Protein AF-A0A5C7BWC0-F1 (afdb_monomer_lite)

Radius of gyration: 18.58 Å; chains: 1; bounding box: 52×27×50 Å

InterPro domains:
  IPR001387 Cro/C1-type, helix-turn-helix domain [PF01381] (11-40)
  IPR001387 Cro/C1-type, helix-turn-helix domain [PS50943] (12-40)
  IPR001387 Cro/C1-type, helix-turn-helix domain [cd00093] (11-41)
  IPR010982 Lambda repressor-like, DNA-binding domain superfamily [G3DSA:1.10.260.40] (4-53)
  IPR010982 Lambda repressor-like, DNA-binding domain superfamily [SSF47413] (9-55)

Foldseek 3Di:
DQLLLLLVLLCVQVVDDLCVVCVVVVHDSVVSVCSNVRDDDDPVVVCVSCVSNVLHPDDSVQCVLLVHSVSLVLLLVLLLLLLVVLQVPQPPPDGLVVSVCPPSCNSVVLVVVCVVVVNRRHNDHDPLSNFDPPDPPTPHPVVSQCPPPSSVVSSVVSNVSSVVVD

pLDDT: mean 89.66, std 5.7, range [59.69, 97.56]

Structure (mmCIF, N/CA/C/O backbone):
data_AF-A0A5C7BWC0-F1
#
_entry.id   AF-A0A5C7BWC0-F1
#
loop_
_atom_site.group_PDB
_atom_site.id
_atom_site.type_symbol
_atom_site.label_atom_id
_atom_site.label_alt_id
_atom_site.label_comp_id
_atom_site.label_asym_id
_atom_site.label_entity_id
_atom_site.label_seq_id
_atom_site.pdbx_PDB_ins_code
_atom_site.Cartn_x
_atom_site.Cartn_y
_atom_site.Cartn_z
_atom_site.occupancy
_atom_site.B_iso_or_equiv
_atom_site.auth_seq_id
_atom_site.auth_comp_id
_atom_site.auth_asym_id
_atom_site.auth_atom_id
_atom_site.pdbx_PDB_model_num
ATOM 1 N N . MET A 1 1 ? -12.013 6.315 -1.884 1.00 61.41 1 MET A N 1
ATOM 2 C CA . MET A 1 1 ? -11.455 6.031 -0.549 1.00 61.41 1 MET A CA 1
ATOM 3 C C . MET A 1 1 ? -12.510 5.367 0.320 1.00 61.41 1 MET A C 1
ATOM 5 O O . MET A 1 1 ? -13.608 5.907 0.453 1.00 61.41 1 MET A O 1
ATOM 9 N N . SER A 1 2 ? -12.226 4.176 0.840 1.00 78.88 2 SER A N 1
ATOM 10 C CA . SER A 1 2 ? -13.226 3.349 1.518 1.00 78.88 2 SER A CA 1
ATOM 11 C C . SER A 1 2 ? -13.342 3.655 3.017 1.00 78.88 2 SER A C 1
ATOM 13 O O . SER A 1 2 ? -12.443 3.367 3.811 1.00 78.88 2 SER A O 1
ATOM 15 N N . SER A 1 3 ? -14.499 4.180 3.440 1.00 84.88 3 SER A N 1
ATOM 16 C CA . SER A 1 3 ? -14.840 4.318 4.866 1.00 84.88 3 SER A CA 1
ATOM 17 C C . SER A 1 3 ? -14.868 2.963 5.585 1.00 84.88 3 SER A C 1
ATOM 19 O O . SER A 1 3 ? -14.577 2.886 6.780 1.00 84.88 3 SER A O 1
ATOM 21 N N . GLN A 1 4 ? -15.150 1.883 4.851 1.00 90.38 4 GLN A N 1
ATOM 22 C CA . GLN A 1 4 ? -15.080 0.519 5.358 1.00 90.38 4 GLN A CA 1
ATOM 23 C C . GLN A 1 4 ? -13.638 0.124 5.694 1.00 90.38 4 GLN A C 1
ATOM 25 O O . GLN A 1 4 ? -13.401 -0.370 6.799 1.00 90.38 4 GLN A O 1
ATOM 30 N N . ALA A 1 5 ? -12.687 0.371 4.788 1.00 89.56 5 ALA A N 1
ATOM 31 C CA . ALA A 1 5 ? -11.291 -0.009 4.990 1.00 89.56 5 ALA A CA 1
ATOM 32 C C . ALA A 1 5 ? -10.683 0.672 6.223 1.00 89.56 5 ALA A C 1
ATOM 34 O O . ALA A 1 5 ? -10.059 0.022 7.062 1.00 89.56 5 ALA A O 1
ATOM 35 N N . LEU A 1 6 ? -10.970 1.965 6.408 1.00 88.81 6 LEU A N 1
ATOM 36 C CA . LEU A 1 6 ? -10.571 2.713 7.604 1.00 88.81 6 LEU A CA 1
ATOM 37 C C . LEU A 1 6 ? -11.111 2.094 8.894 1.00 88.81 6 LEU A C 1
ATOM 39 O O . LEU A 1 6 ? -10.377 1.957 9.872 1.00 88.81 6 LEU A O 1
ATOM 43 N N . VAL A 1 7 ? -12.390 1.709 8.915 1.00 90.75 7 VAL A N 1
ATOM 44 C CA . VAL A 1 7 ? -12.983 1.062 10.093 1.00 90.75 7 VAL A CA 1
ATOM 45 C C . VAL A 1 7 ? -12.301 -0.270 10.383 1.00 90.75 7 VAL A C 1
ATOM 47 O O . VAL A 1 7 ? -11.999 -0.555 11.540 1.00 90.75 7 VAL A O 1
ATOM 50 N N . GLU A 1 8 ? -12.038 -1.081 9.362 1.00 90.69 8 GLU A N 1
ATOM 51 C CA . GLU A 1 8 ? -11.369 -2.372 9.531 1.00 90.69 8 GLU A CA 1
ATOM 52 C C . GLU A 1 8 ? -9.943 -2.220 10.071 1.00 90.69 8 GLU A C 1
ATOM 54 O O . GLU A 1 8 ? -9.579 -2.919 11.021 1.00 90.69 8 GLU A O 1
ATOM 59 N N . LEU A 1 9 ? -9.174 -1.259 9.553 1.00 89.69 9 LEU A N 1
ATOM 60 C CA . LEU A 1 9 ? -7.823 -0.964 10.032 1.00 89.69 9 LEU A CA 1
ATOM 61 C C . LEU A 1 9 ? -7.802 -0.521 11.491 1.00 89.69 9 LEU A C 1
ATOM 63 O O . LEU A 1 9 ? -7.012 -1.037 12.278 1.00 89.69 9 LEU A O 1
ATOM 67 N N . VAL A 1 10 ? -8.685 0.401 11.880 1.00 89.06 10 VAL A N 1
ATOM 68 C CA . VAL A 1 10 ? -8.738 0.893 13.263 1.00 89.06 10 VAL A CA 1
ATOM 69 C C . VAL A 1 10 ? -9.100 -0.231 14.235 1.00 89.06 10 VAL A C 1
ATOM 71 O O . VAL A 1 10 ? -8.492 -0.339 15.300 1.00 89.06 10 VAL A O 1
ATOM 74 N N . LEU A 1 11 ? -10.061 -1.089 13.879 1.00 88.62 11 LEU A N 1
ATOM 75 C CA . LEU A 1 11 ? -10.444 -2.225 14.723 1.00 88.62 11 LEU A CA 1
ATOM 76 C C . LEU A 1 11 ? -9.293 -3.227 14.878 1.00 88.62 11 LEU A C 1
ATOM 78 O O . LEU A 1 11 ? -9.064 -3.699 15.990 1.00 88.62 11 LEU A O 1
ATOM 82 N N . LYS A 1 12 ? -8.562 -3.513 13.792 1.00 85.94 12 LYS A N 1
ATOM 83 C CA . LYS A 1 12 ? -7.410 -4.427 13.792 1.00 85.94 12 LYS A CA 1
ATOM 84 C C . LYS A 1 12 ? -6.230 -3.864 14.592 1.00 85.94 12 LYS A C 1
ATOM 86 O O . LYS A 1 12 ? -5.664 -4.583 15.405 1.00 85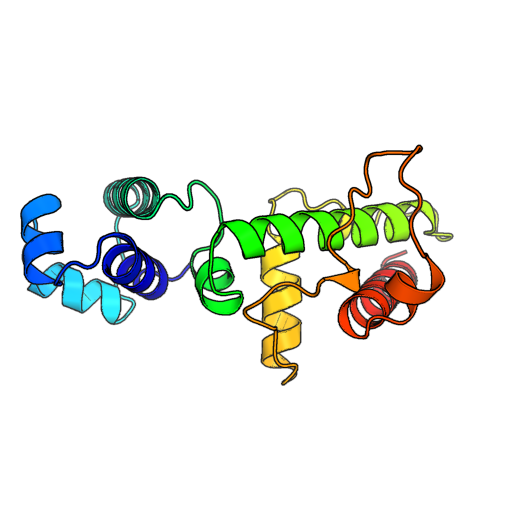.94 12 LYS A O 1
ATOM 91 N N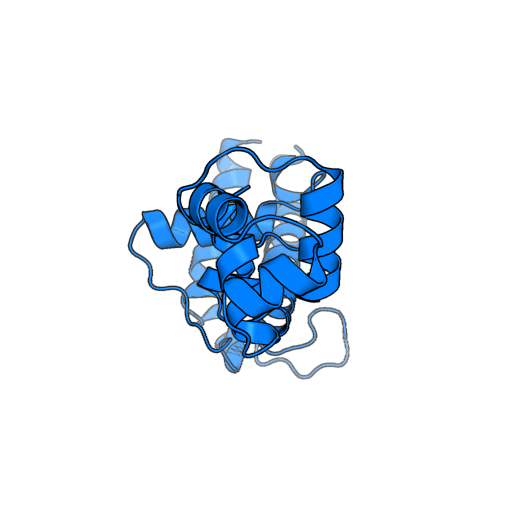 . ASN A 1 13 ? -5.882 -2.591 14.400 1.00 82.81 13 ASN A N 1
ATOM 92 C CA . ASN A 1 13 ? -4.706 -1.979 15.032 1.00 82.81 13 ASN A CA 1
ATOM 93 C C . ASN A 1 13 ? -4.906 -1.695 16.523 1.00 82.81 13 ASN A C 1
ATOM 95 O O . ASN A 1 13 ? -3.965 -1.806 17.303 1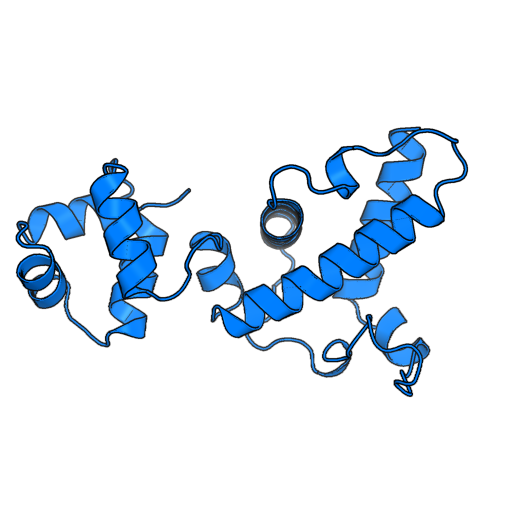.00 82.81 13 ASN A O 1
ATOM 99 N N . LEU A 1 14 ? -6.123 -1.333 16.933 1.00 81.69 14 LEU A N 1
ATOM 100 C CA . LEU A 1 14 ? -6.439 -1.071 18.340 1.00 81.69 14 LEU A CA 1
ATOM 101 C C . LEU A 1 14 ? -6.898 -2.318 19.106 1.00 81.69 14 LEU A C 1
ATOM 103 O O . LEU A 1 14 ? -7.231 -2.184 20.284 1.00 81.69 14 LEU A O 1
ATOM 107 N N . ASP A 1 15 ? -6.986 -3.475 18.438 1.00 84.19 15 ASP A N 1
ATOM 108 C CA . ASP A 1 15 ? -7.578 -4.720 18.953 1.00 84.19 15 ASP A CA 1
ATOM 109 C C . ASP A 1 15 ? -8.886 -4.463 19.729 1.00 84.19 15 ASP A C 1
ATOM 111 O O . ASP A 1 15 ? -9.111 -4.932 20.847 1.00 84.19 15 ASP A O 1
ATOM 115 N N . CYS A 1 16 ? -9.740 -3.598 19.170 1.00 85.06 16 CYS A N 1
ATOM 116 C CA . CYS A 1 16 ? -10.914 -3.086 19.868 1.00 85.06 16 CYS A CA 1
ATOM 117 C C . CYS A 1 16 ? -12.216 -3.449 19.154 1.00 85.06 16 CYS A C 1
ATOM 119 O O . CYS A 1 16 ? -12.276 -3.665 17.945 1.00 85.06 16 CYS A O 1
ATOM 121 N N . SER A 1 17 ? -13.304 -3.513 19.925 1.00 89.38 17 SER A N 1
ATOM 122 C CA . SER A 1 17 ? -14.637 -3.761 19.374 1.00 89.38 17 SER A CA 1
ATOM 123 C C . SER A 1 17 ? -15.242 -2.492 18.767 1.00 89.38 17 SER A C 1
ATOM 125 O O . SER A 1 17 ? -14.925 -1.377 19.179 1.00 89.38 17 SER A O 1
ATOM 127 N N . GLN A 1 18 ? -16.218 -2.645 17.864 1.00 87.06 18 GLN A N 1
ATOM 128 C CA . GLN A 1 18 ? -16.983 -1.511 17.317 1.00 87.06 18 GLN A CA 1
ATOM 129 C C . GLN A 1 18 ? -17.617 -0.636 18.404 1.00 87.06 18 GLN A C 1
ATOM 131 O O . GLN A 1 18 ? -17.734 0.574 18.231 1.00 87.06 18 GLN A O 1
ATOM 136 N N . LYS A 1 19 ? -18.021 -1.242 19.528 1.00 88.94 19 LYS A N 1
ATOM 137 C CA . LYS A 1 19 ? -18.583 -0.515 20.667 1.00 88.94 19 LYS A CA 1
ATOM 138 C C . LYS A 1 19 ? -17.521 0.354 21.344 1.00 88.94 19 LYS A C 1
ATOM 140 O O . LYS A 1 19 ? -17.774 1.530 21.571 1.00 88.94 19 LYS A O 1
ATOM 145 N N . ALA A 1 20 ? -16.338 -0.205 21.594 1.00 88.69 20 ALA A N 1
ATOM 146 C CA . ALA A 1 20 ? -15.218 0.535 22.172 1.00 88.69 20 ALA A CA 1
ATOM 147 C C . ALA A 1 20 ? -14.745 1.668 21.243 1.00 88.69 20 ALA A C 1
ATOM 149 O O . ALA A 1 20 ? -14.481 2.777 21.704 1.00 88.69 20 ALA A O 1
ATOM 150 N N . LEU A 1 21 ? -14.709 1.423 19.928 1.00 89.88 21 LEU A N 1
ATOM 151 C CA . LEU A 1 21 ? -14.399 2.451 18.934 1.00 89.88 21 LEU A CA 1
ATOM 152 C C . LEU A 1 21 ? -15.438 3.583 18.935 1.00 89.88 21 LEU A C 1
ATOM 154 O O . LEU A 1 21 ? -15.073 4.756 18.939 1.00 89.88 21 LEU A O 1
ATOM 158 N N . ALA A 1 22 ? -16.728 3.242 18.974 1.00 90.81 22 ALA A N 1
ATOM 159 C CA . ALA A 1 22 ? -17.808 4.222 19.028 1.00 90.81 22 ALA A CA 1
ATOM 160 C C . ALA A 1 22 ? -17.737 5.089 20.295 1.00 90.81 22 ALA A C 1
ATOM 162 O O . ALA A 1 22 ? -17.853 6.309 20.208 1.00 90.81 22 ALA A O 1
ATOM 163 N N . GLU A 1 23 ? -17.474 4.473 21.452 1.00 90.25 23 GLU A N 1
ATOM 164 C CA . GLU A 1 23 ? -17.258 5.178 22.721 1.00 90.25 23 GLU A CA 1
ATOM 165 C C . GLU A 1 23 ? -16.058 6.133 22.638 1.00 90.25 23 GLU A C 1
ATOM 167 O O . GLU A 1 23 ? -16.168 7.289 23.044 1.00 90.25 23 GLU A O 1
ATOM 172 N N . ARG A 1 24 ? -14.941 5.698 22.038 1.00 87.56 24 ARG A N 1
ATOM 173 C CA . ARG A 1 24 ? -13.730 6.521 21.869 1.00 87.56 24 ARG A CA 1
ATOM 174 C C . ARG A 1 24 ? -13.942 7.719 20.943 1.00 87.56 24 ARG A C 1
ATOM 176 O O . ARG A 1 24 ? -13.363 8.777 21.171 1.00 87.56 24 ARG A O 1
ATOM 183 N N . LEU A 1 25 ? -14.769 7.557 19.914 1.00 88.31 25 LEU A N 1
ATOM 184 C CA . LEU A 1 25 ? -15.120 8.616 18.964 1.00 88.31 25 LEU A CA 1
ATOM 185 C C . LEU A 1 25 ? -16.298 9.486 19.434 1.00 88.31 25 LEU A C 1
ATOM 187 O O . LEU A 1 25 ? -16.592 10.496 18.797 1.00 88.31 25 LEU A O 1
ATOM 191 N N . GLY A 1 26 ? -16.971 9.119 20.531 1.00 88.56 26 GLY A N 1
ATOM 192 C CA . GLY A 1 26 ? -18.156 9.821 21.031 1.00 88.56 26 GLY A CA 1
ATOM 193 C C . GLY A 1 26 ? -19.381 9.693 20.117 1.00 88.56 26 GLY A C 1
ATOM 194 O O . GLY A 1 26 ? -20.224 10.587 20.089 1.00 88.56 26 GLY A O 1
ATOM 195 N N . ILE A 1 27 ? -19.477 8.605 19.350 1.00 91.06 27 ILE A N 1
ATOM 196 C CA . ILE A 1 27 ? -20.551 8.348 18.377 1.00 91.06 27 ILE A CA 1
ATOM 197 C C . ILE A 1 27 ? -21.357 7.100 18.750 1.00 91.06 27 ILE A C 1
ATOM 199 O O . ILE A 1 27 ? -20.997 6.332 19.639 1.00 91.06 27 ILE A O 1
ATOM 203 N N . SER A 1 28 ? -22.467 6.862 18.046 1.00 90.94 28 SER A N 1
ATOM 204 C CA . SER A 1 28 ? -23.238 5.630 18.235 1.00 90.94 28 SER A CA 1
ATOM 205 C C . SER A 1 28 ? -22.567 4.423 17.546 1.00 90.94 28 SER A C 1
ATOM 207 O O . SER A 1 28 ? -22.061 4.563 16.429 1.00 90.94 28 SER A O 1
ATOM 209 N N . PRO A 1 29 ? -22.631 3.204 18.121 1.00 90.19 29 PRO A N 1
ATOM 210 C CA . PRO A 1 29 ? -22.161 1.982 17.451 1.00 90.19 29 PRO A CA 1
ATOM 211 C C . PRO A 1 29 ? -22.850 1.706 16.103 1.00 90.19 29 PRO A C 1
ATOM 213 O O . PRO A 1 29 ? -22.268 1.093 15.205 1.00 90.19 29 PRO A O 1
ATOM 216 N N . ALA A 1 30 ? -24.083 2.196 15.935 1.00 90.94 30 ALA A N 1
ATOM 217 C CA . ALA A 1 30 ? -24.797 2.132 14.665 1.00 90.94 30 ALA A CA 1
ATOM 218 C C . ALA A 1 30 ? -24.080 2.936 13.568 1.00 90.94 30 ALA A C 1
ATOM 220 O O . ALA A 1 30 ? -24.032 2.485 12.429 1.00 90.94 30 ALA A O 1
ATOM 221 N N . GLN A 1 31 ? -23.466 4.074 13.907 1.00 90.25 31 GLN A N 1
ATOM 222 C CA . GLN A 1 31 ? -22.701 4.883 12.957 1.00 90.25 31 GLN A CA 1
ATOM 223 C C . GLN A 1 31 ? -21.446 4.149 12.462 1.00 90.25 31 GLN A C 1
ATOM 225 O O . GLN A 1 31 ? -21.177 4.132 11.266 1.00 90.25 31 GLN A O 1
ATOM 230 N N . VAL A 1 32 ? -20.739 3.444 13.351 1.00 89.31 32 VAL A N 1
ATOM 231 C CA . VAL A 1 32 ? -19.601 2.584 12.967 1.00 89.31 32 VAL A CA 1
ATOM 232 C C . VAL A 1 32 ? -20.059 1.458 12.032 1.00 89.31 32 VAL A C 1
ATOM 234 O O . VAL A 1 32 ? -19.394 1.147 11.046 1.00 89.31 32 VAL A O 1
ATOM 237 N N . SER A 1 33 ? -21.232 0.875 12.298 1.00 89.81 33 SER A N 1
ATOM 238 C CA . SER A 1 33 ? -21.820 -0.159 11.434 1.00 89.81 33 SER A CA 1
ATOM 239 C C . SER A 1 33 ? -22.184 0.366 10.044 1.00 89.81 33 SER A C 1
ATOM 241 O O . SER A 1 33 ? -22.090 -0.378 9.072 1.00 89.81 33 SER A O 1
ATOM 243 N N . LYS A 1 34 ? -22.604 1.631 9.944 1.00 91.88 34 LYS A N 1
ATOM 244 C CA . LYS A 1 34 ? -22.897 2.306 8.675 1.00 91.88 34 LYS A CA 1
ATOM 245 C C . LYS A 1 34 ? -21.635 2.541 7.854 1.00 91.88 34 LYS A C 1
ATOM 247 O O . LYS A 1 34 ? -21.595 2.168 6.687 1.00 91.88 34 LYS A O 1
ATOM 252 N N . TRP A 1 35 ? -20.579 3.061 8.473 1.00 92.38 35 TRP A N 1
ATOM 253 C CA . TRP A 1 35 ? -19.287 3.246 7.804 1.00 92.38 35 TRP A CA 1
ATOM 254 C C . TRP A 1 35 ? -18.676 1.927 7.341 1.00 92.38 35 TRP A C 1
ATOM 256 O O . TRP A 1 35 ? -18.169 1.841 6.231 1.00 92.38 35 TRP A O 1
ATOM 266 N N . LYS A 1 36 ? -18.838 0.851 8.119 1.00 88.12 36 LYS A N 1
ATOM 267 C CA . LYS A 1 36 ? -18.428 -0.492 7.688 1.00 88.12 36 LYS A CA 1
ATOM 268 C C . LYS A 1 36 ? -19.182 -0.996 6.445 1.00 88.12 36 LYS A C 1
ATOM 270 O O . LYS A 1 36 ? -18.704 -1.895 5.771 1.00 88.12 36 LYS A O 1
ATOM 275 N N . LYS A 1 37 ? -20.356 -0.440 6.139 1.00 88.75 37 LYS A N 1
ATOM 276 C CA . LYS A 1 37 ? -21.125 -0.738 4.919 1.00 88.75 37 LYS A CA 1
ATOM 277 C C . LYS A 1 37 ? -20.810 0.217 3.762 1.00 88.75 37 LYS A C 1
ATOM 279 O O . LYS A 1 37 ? -21.517 0.183 2.761 1.00 88.75 37 LYS A O 1
ATOM 284 N N . GLY A 1 38 ? -19.810 1.084 3.909 1.00 85.75 38 GLY A N 1
ATOM 285 C CA . GLY A 1 38 ? -19.448 2.070 2.895 1.00 85.75 38 GLY A CA 1
ATOM 286 C C . GLY A 1 38 ? -20.315 3.331 2.903 1.00 85.75 38 GLY A C 1
ATOM 287 O O . GLY A 1 38 ? -20.291 4.080 1.932 1.00 85.75 38 GLY A O 1
ATOM 288 N N . GLU A 1 39 ? -21.093 3.600 3.964 1.00 89.81 39 GLU A N 1
ATOM 289 C CA . GLU A 1 39 ? -21.751 4.909 4.082 1.00 89.81 39 GLU A CA 1
ATOM 290 C C . GLU A 1 39 ? -20.715 6.033 4.219 1.00 89.81 39 GLU A C 1
ATOM 292 O O . GLU A 1 39 ? -19.608 5.837 4.737 1.00 89.81 39 GLU A O 1
ATOM 297 N N . TYR A 1 40 ? -21.123 7.229 3.787 1.00 88.56 40 TYR A N 1
ATOM 298 C CA . TYR A 1 40 ? -20.318 8.441 3.867 1.00 88.56 40 TYR A CA 1
ATOM 299 C C . TYR A 1 40 ? -19.826 8.705 5.300 1.00 88.56 40 TYR A C 1
ATOM 301 O O . TYR A 1 40 ? -20.573 8.624 6.285 1.00 88.56 40 TYR A O 1
ATOM 309 N N . MET A 1 41 ? -18.546 9.045 5.396 1.00 89.75 41 MET A N 1
ATOM 310 C CA . MET A 1 41 ? -17.869 9.495 6.602 1.00 89.75 41 MET A CA 1
ATOM 311 C C . MET A 1 41 ? -17.441 10.940 6.362 1.00 89.75 41 MET A C 1
ATOM 313 O O . MET A 1 41 ? -16.895 11.245 5.312 1.00 89.75 41 MET A O 1
ATOM 317 N N . SER A 1 42 ? -17.716 11.829 7.315 1.00 90.25 42 SER A N 1
ATOM 318 C CA . SER A 1 42 ? -17.259 13.217 7.223 1.00 90.25 42 SER A CA 1
ATOM 319 C C . SER A 1 42 ? -15.740 13.303 7.353 1.00 90.25 42 SER A C 1
ATOM 321 O O . SER A 1 42 ? -15.172 12.573 8.168 1.00 90.25 42 SER A O 1
ATOM 323 N N . ASP A 1 43 ? -15.123 14.275 6.692 1.00 88.00 43 ASP A N 1
ATOM 324 C CA . ASP A 1 43 ? -13.671 14.501 6.678 1.00 88.00 43 ASP A CA 1
ATOM 325 C C . ASP A 1 43 ? -13.064 14.589 8.094 1.00 88.00 43 ASP A C 1
ATOM 327 O O . ASP A 1 43 ? -12.035 13.982 8.384 1.00 88.00 43 ASP A O 1
ATOM 331 N N . ASP A 1 44 ? -13.756 15.247 9.035 1.00 89.94 44 ASP A N 1
ATOM 332 C CA . ASP A 1 44 ? -13.339 15.328 10.447 1.00 89.94 44 ASP A CA 1
ATOM 333 C C . ASP A 1 44 ? -13.231 13.954 11.130 1.00 89.94 44 ASP A C 1
ATOM 335 O O . ASP A 1 44 ? -12.395 13.741 12.012 1.00 89.94 44 ASP A O 1
ATOM 339 N N . MET A 1 45 ? -14.114 13.021 10.768 1.00 89.88 45 MET A N 1
ATOM 340 C CA . MET A 1 45 ? -14.098 11.656 11.299 1.00 89.88 45 MET A CA 1
ATOM 341 C C . MET A 1 45 ? -13.052 10.819 10.583 1.00 89.88 45 MET A C 1
ATOM 343 O O . MET A 1 45 ? -12.359 10.046 11.240 1.00 89.88 45 MET A O 1
ATOM 347 N N . GLU A 1 46 ? -12.895 11.007 9.276 1.00 89.56 46 GLU A N 1
ATOM 348 C CA . GLU A 1 46 ? -11.847 10.351 8.503 1.00 89.56 46 GLU A CA 1
ATOM 349 C C . GLU A 1 46 ? -10.466 10.677 9.076 1.00 89.56 46 GLU A C 1
ATOM 351 O O . GLU A 1 46 ? -9.694 9.772 9.392 1.00 89.56 46 GLU A O 1
ATOM 356 N N . LYS A 1 47 ? -10.196 11.960 9.335 1.00 89.00 47 LYS A N 1
ATOM 357 C CA . LYS A 1 47 ? -8.943 12.411 9.943 1.00 89.00 47 LYS A CA 1
ATOM 358 C C . LYS A 1 47 ? -8.683 11.740 11.293 1.00 89.00 47 LYS A C 1
ATOM 360 O O . LYS A 1 47 ? -7.602 11.202 11.515 1.00 89.00 47 LYS A O 1
ATOM 365 N N . LYS A 1 48 ? -9.689 11.688 12.171 1.00 89.50 48 LYS A N 1
ATOM 366 C CA . LYS A 1 48 ? -9.578 10.986 13.463 1.00 89.50 48 LYS A CA 1
ATOM 367 C C . LYS A 1 48 ? -9.315 9.491 13.290 1.00 89.50 48 LYS A C 1
ATOM 369 O O . LYS A 1 48 ? -8.543 8.913 14.047 1.00 89.50 48 LYS A O 1
ATOM 374 N N . MET A 1 49 ? -9.951 8.848 12.312 1.00 88.75 49 MET A N 1
ATOM 375 C CA . MET A 1 49 ? -9.754 7.423 12.028 1.00 88.75 49 MET A CA 1
ATOM 376 C C . MET A 1 49 ? -8.343 7.143 11.505 1.00 88.75 49 MET A C 1
ATOM 378 O O . MET A 1 49 ? -7.730 6.155 11.907 1.00 88.75 49 MET A O 1
ATOM 382 N N . ARG A 1 50 ? -7.797 8.027 10.667 1.00 88.62 50 ARG A N 1
ATOM 383 C CA . ARG A 1 50 ? -6.411 7.960 10.179 1.00 88.62 50 ARG A CA 1
ATOM 384 C C . ARG A 1 50 ? -5.398 8.100 11.308 1.00 88.62 50 ARG A C 1
ATOM 386 O O . ARG A 1 50 ? -4.478 7.293 11.405 1.00 88.62 50 ARG A O 1
ATOM 393 N N . GLU A 1 51 ? -5.616 9.057 12.206 1.00 87.31 51 GLU A N 1
ATOM 394 C CA . GLU A 1 51 ? -4.794 9.231 13.409 1.00 87.31 51 GLU A CA 1
ATOM 395 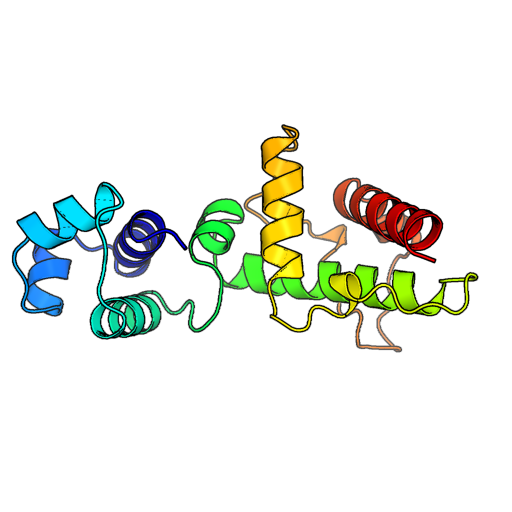C C . GLU A 1 51 ? -4.850 7.988 14.315 1.00 87.31 51 GLU A C 1
ATOM 397 O O . GLU A 1 51 ? -3.821 7.523 14.798 1.00 87.31 51 GLU A O 1
ATOM 402 N N . LEU A 1 52 ? -6.037 7.402 14.511 1.00 86.81 52 LEU A N 1
ATOM 403 C CA . LEU A 1 52 ? -6.215 6.201 15.336 1.00 86.81 52 LEU A CA 1
ATOM 404 C C . LEU A 1 52 ? -5.618 4.931 14.720 1.00 86.81 52 LEU A C 1
ATOM 406 O O . LEU A 1 52 ? -5.202 4.041 15.460 1.00 86.81 52 LEU A O 1
ATOM 410 N N . SER A 1 53 ? -5.619 4.817 13.393 1.00 84.50 53 SER A N 1
ATOM 411 C CA . SER A 1 53 ? -5.051 3.665 12.682 1.00 84.50 53 SER A CA 1
ATOM 412 C C . SER A 1 53 ? -3.548 3.796 12.449 1.00 84.50 53 SER A C 1
ATOM 414 O O . SER A 1 53 ? -2.906 2.784 12.185 1.00 84.50 53 SER A O 1
ATOM 416 N N . GLY A 1 54 ? -2.976 4.996 12.566 1.00 83.31 54 GLY A N 1
ATOM 417 C CA . GLY A 1 54 ? -1.547 5.233 12.352 1.00 83.31 54 GLY A CA 1
ATOM 418 C C . GLY A 1 54 ? -1.118 5.170 10.884 1.00 83.31 54 GLY A C 1
ATOM 419 O O . GLY A 1 54 ? 0.073 5.072 10.609 1.00 83.31 54 GLY A O 1
ATOM 420 N N . ILE A 1 55 ? -2.066 5.219 9.940 1.00 84.00 55 ILE A N 1
ATOM 421 C CA . ILE A 1 55 ? -1.770 5.171 8.497 1.00 84.00 55 ILE A CA 1
ATOM 422 C C . ILE A 1 55 ? -1.533 6.559 7.888 1.00 84.00 55 ILE A C 1
ATOM 424 O O . ILE A 1 55 ? -1.133 6.655 6.736 1.00 84.00 55 ILE A O 1
ATOM 428 N N . ASN A 1 56 ? -1.766 7.638 8.646 1.00 81.25 56 ASN A N 1
ATOM 429 C CA . ASN A 1 56 ? -1.587 9.024 8.201 1.00 81.25 56 ASN A CA 1
ATOM 430 C C . ASN A 1 56 ? -2.272 9.294 6.846 1.00 81.25 56 ASN A C 1
ATOM 432 O O . ASN A 1 56 ? -3.500 9.219 6.757 1.00 81.25 56 ASN A O 1
ATOM 436 N N . THR A 1 57 ? -1.494 9.610 5.810 1.00 82.00 57 THR A N 1
ATOM 437 C CA . THR A 1 57 ? -1.944 9.926 4.447 1.00 82.00 57 THR A CA 1
ATOM 438 C C . THR A 1 57 ? -2.068 8.704 3.539 1.00 82.00 57 THR A C 1
ATOM 440 O O . THR A 1 57 ? -2.633 8.838 2.461 1.00 82.00 57 THR A O 1
ATOM 443 N N . LEU A 1 58 ? -1.614 7.520 3.970 1.00 85.00 58 LEU A N 1
ATOM 444 C CA . LEU A 1 58 ? -1.650 6.303 3.155 1.00 85.00 58 LEU A CA 1
ATOM 445 C C . LEU A 1 58 ? -3.085 5.918 2.775 1.00 85.00 58 LEU A C 1
ATOM 447 O O . LEU A 1 58 ? -4.034 6.152 3.537 1.00 85.00 58 LEU A O 1
ATOM 451 N N . ASP A 1 59 ? -3.243 5.281 1.615 1.00 88.12 59 ASP A N 1
ATOM 452 C CA . ASP A 1 59 ? -4.525 4.728 1.184 1.00 88.12 59 ASP A CA 1
ATOM 453 C C . ASP A 1 59 ? -4.941 3.560 2.119 1.00 88.12 59 ASP A C 1
ATOM 455 O O . ASP A 1 59 ? -4.225 2.561 2.229 1.00 88.12 59 ASP A O 1
ATOM 459 N N . PRO A 1 60 ? -6.096 3.649 2.810 1.00 89.50 60 PRO A N 1
ATOM 460 C CA . PRO A 1 60 ? -6.601 2.582 3.675 1.00 89.50 60 PRO A CA 1
ATOM 461 C C . PRO A 1 60 ? -6.815 1.245 2.951 1.00 89.50 60 PRO A C 1
ATOM 463 O O . PRO A 1 60 ? -6.577 0.182 3.529 1.00 89.50 60 PRO A O 1
ATOM 466 N N . ASP A 1 61 ? -7.279 1.288 1.703 1.00 89.69 61 ASP A N 1
ATOM 467 C CA . ASP A 1 61 ? -7.526 0.100 0.889 1.00 89.69 61 ASP A CA 1
ATOM 468 C C . ASP A 1 61 ? -6.193 -0.583 0.539 1.00 89.69 61 ASP A C 1
ATOM 470 O O . ASP A 1 61 ? -6.069 -1.805 0.660 1.00 89.69 61 ASP A O 1
ATOM 474 N N . LEU A 1 62 ? -5.163 0.211 0.225 1.00 91.44 62 LEU A N 1
ATOM 475 C CA . LEU A 1 62 ? -3.799 -0.273 -0.001 1.00 91.44 62 LEU A CA 1
ATOM 476 C C . LEU A 1 62 ? -3.237 -0.963 1.244 1.00 91.44 62 LEU A C 1
ATOM 478 O O . LEU A 1 62 ? -2.762 -2.092 1.158 1.00 91.44 62 LEU A O 1
ATOM 482 N N . VAL A 1 63 ? -3.333 -0.326 2.416 1.00 92.44 63 VAL A N 1
ATOM 483 C CA . VAL A 1 63 ? -2.813 -0.885 3.677 1.00 92.44 63 VAL A CA 1
ATOM 484 C C . VAL A 1 63 ? -3.482 -2.222 4.019 1.00 92.44 63 VAL A C 1
ATOM 486 O O . VAL A 1 63 ? -2.825 -3.132 4.530 1.00 92.44 63 VAL A O 1
ATOM 489 N N . LEU A 1 64 ? -4.778 -2.381 3.732 1.00 91.31 64 LEU A N 1
ATOM 490 C CA . LEU A 1 64 ? -5.457 -3.670 3.900 1.00 91.31 64 LEU A CA 1
ATOM 491 C C . LEU A 1 64 ? -4.986 -4.723 2.898 1.00 91.31 64 LEU A C 1
ATOM 493 O O . LEU A 1 64 ? -4.827 -5.885 3.288 1.00 91.31 64 LEU A O 1
ATOM 497 N N . LEU A 1 65 ? -4.762 -4.323 1.644 1.00 92.38 65 LEU A N 1
ATOM 498 C CA . LEU A 1 65 ? -4.286 -5.199 0.575 1.00 92.38 65 LEU A CA 1
ATOM 499 C C . LEU A 1 65 ? -2.918 -5.798 0.924 1.00 92.38 65 LEU A C 1
ATOM 501 O O . LEU A 1 65 ? -2.765 -7.019 0.917 1.00 92.38 65 LEU A O 1
ATOM 505 N N . VAL A 1 66 ? -1.962 -4.952 1.310 1.00 93.31 66 VAL A N 1
ATOM 506 C CA . VAL A 1 66 ? -0.569 -5.353 1.595 1.00 93.31 66 VAL A CA 1
ATOM 507 C C . VAL A 1 66 ? -0.332 -5.732 3.059 1.00 93.31 66 VAL A C 1
ATOM 509 O O . VAL A 1 66 ? 0.749 -6.167 3.427 1.00 93.31 66 VAL A O 1
ATOM 512 N N . GLY A 1 67 ? -1.345 -5.608 3.918 1.00 90.38 67 GLY A N 1
ATOM 513 C CA . GLY A 1 67 ? -1.372 -6.172 5.268 1.00 90.38 67 GLY A CA 1
ATOM 514 C C . GLY A 1 67 ? -0.959 -5.236 6.409 1.00 90.38 67 GLY A C 1
ATOM 515 O O . GLY A 1 67 ? -1.491 -5.408 7.519 1.00 90.38 67 GLY A O 1
ATOM 516 N N . SER A 1 68 ? -0.070 -4.265 6.168 1.00 90.69 68 SER A N 1
ATOM 517 C CA . SER A 1 68 ? 0.336 -3.237 7.142 1.00 90.69 68 SER A CA 1
ATOM 518 C C . SER A 1 68 ? 0.803 -1.938 6.468 1.00 90.69 68 SER A C 1
ATOM 520 O O . SER A 1 68 ? 1.081 -1.907 5.271 1.00 90.69 68 SER A O 1
ATOM 522 N N . SER A 1 69 ? 0.890 -0.850 7.244 1.00 90.62 69 SER A N 1
ATOM 523 C CA . SER A 1 69 ? 1.413 0.435 6.756 1.00 90.62 69 SER A CA 1
ATOM 524 C C . SER A 1 69 ? 2.901 0.366 6.420 1.00 90.62 69 SER A C 1
ATOM 526 O O . SER A 1 69 ? 3.343 1.024 5.488 1.00 90.62 69 SER A O 1
ATOM 528 N N . GLU A 1 70 ? 3.663 -0.458 7.142 1.00 91.50 70 GLU A N 1
ATOM 529 C CA . GLU A 1 70 ? 5.073 -0.722 6.849 1.00 91.50 70 GLU A CA 1
ATOM 530 C C . GLU A 1 70 ? 5.241 -1.365 5.471 1.00 91.50 70 GLU A C 1
ATOM 532 O O . GLU A 1 70 ? 6.023 -0.870 4.665 1.00 91.50 70 GLU A O 1
ATOM 537 N N . GLN A 1 71 ? 4.443 -2.391 5.157 1.00 93.25 71 GLN A N 1
ATOM 538 C CA . GLN A 1 71 ? 4.490 -3.013 3.832 1.00 93.25 71 GLN A CA 1
ATOM 539 C C . GLN A 1 71 ? 4.048 -2.041 2.733 1.00 93.25 71 GLN A C 1
ATOM 541 O O . GLN A 1 71 ? 4.632 -2.040 1.654 1.00 93.25 71 GLN A O 1
ATOM 546 N N . ALA A 1 72 ? 3.054 -1.186 3.001 1.00 93.19 72 ALA A N 1
ATOM 547 C CA . ALA A 1 72 ? 2.618 -0.164 2.047 1.00 93.19 72 ALA A CA 1
ATOM 548 C C . ALA A 1 72 ? 3.745 0.821 1.710 1.00 93.19 72 ALA A C 1
ATOM 550 O O . ALA A 1 72 ? 3.972 1.093 0.536 1.00 93.19 72 ALA A O 1
ATOM 551 N N . MET A 1 73 ? 4.499 1.273 2.715 1.00 91.88 73 MET A N 1
ATOM 552 C CA . MET A 1 73 ? 5.652 2.155 2.508 1.00 91.88 73 MET A CA 1
ATOM 553 C C . MET A 1 73 ? 6.780 1.475 1.719 1.00 91.88 73 MET A C 1
ATOM 555 O O . MET A 1 73 ? 7.424 2.122 0.899 1.00 91.88 73 MET A O 1
ATOM 559 N N . LYS A 1 74 ? 7.025 0.173 1.924 1.00 94.50 74 LYS A N 1
ATOM 560 C CA . LYS A 1 74 ? 8.006 -0.577 1.115 1.00 94.50 74 LYS A CA 1
ATOM 561 C C . LYS A 1 74 ? 7.583 -0.675 -0.353 1.00 94.50 74 LYS A C 1
ATOM 563 O O . LYS A 1 74 ? 8.392 -0.437 -1.245 1.00 94.50 74 LYS A O 1
ATOM 568 N N . TRP A 1 75 ? 6.303 -0.957 -0.601 1.00 95.88 75 TRP A N 1
ATOM 569 C CA . TRP A 1 75 ? 5.736 -0.960 -1.951 1.00 95.88 75 TRP A CA 1
ATOM 570 C C . TRP A 1 75 ? 5.806 0.407 -2.630 1.00 95.88 75 TRP A C 1
ATOM 572 O O . TRP A 1 75 ? 6.145 0.475 -3.807 1.00 95.88 75 TRP A O 1
ATOM 582 N N . GLU A 1 76 ? 5.526 1.479 -1.891 1.00 93.69 76 GLU A N 1
ATOM 583 C CA . GLU A 1 76 ? 5.611 2.855 -2.386 1.00 93.69 76 GLU A CA 1
ATOM 584 C C . GLU A 1 76 ? 7.021 3.180 -2.889 1.00 93.69 76 GLU A C 1
ATOM 586 O O . GLU A 1 76 ? 7.164 3.639 -4.018 1.00 93.69 76 GLU A O 1
ATOM 591 N N . LYS A 1 77 ? 8.062 2.816 -2.127 1.00 93.38 77 LYS A N 1
ATOM 592 C CA . LYS A 1 77 ? 9.464 2.998 -2.539 1.00 93.38 77 LYS A CA 1
ATOM 593 C C . LYS A 1 77 ? 9.815 2.260 -3.830 1.00 93.38 77 LYS A C 1
ATOM 595 O O . LYS A 1 77 ? 10.393 2.860 -4.729 1.00 93.38 77 LYS A O 1
ATOM 600 N N . VAL A 1 78 ? 9.463 0.975 -3.938 1.00 95.38 78 VAL A N 1
ATOM 601 C CA . VAL A 1 78 ? 9.744 0.188 -5.154 1.00 95.38 78 VAL A CA 1
ATOM 602 C C . VAL A 1 78 ? 9.017 0.770 -6.357 1.00 95.38 78 VAL A C 1
ATOM 604 O O . VAL A 1 78 ? 9.604 0.919 -7.423 1.00 95.38 78 VAL A O 1
ATOM 607 N N . ILE A 1 79 ? 7.734 1.098 -6.205 1.00 96.00 79 ILE A N 1
ATOM 608 C CA . ILE A 1 79 ? 6.934 1.622 -7.312 1.00 96.00 79 ILE A CA 1
ATOM 609 C C . ILE A 1 79 ? 7.455 2.984 -7.763 1.00 96.00 79 ILE A C 1
ATOM 611 O O . ILE A 1 79 ? 7.551 3.209 -8.969 1.00 96.00 79 ILE A O 1
ATOM 615 N N . GLN A 1 80 ? 7.827 3.851 -6.822 1.00 94.81 80 GLN A N 1
ATOM 616 C CA . GLN A 1 80 ? 8.448 5.133 -7.126 1.00 94.81 80 GLN A CA 1
ATOM 617 C C . GLN A 1 80 ? 9.766 4.937 -7.883 1.00 94.81 80 GLN A C 1
ATOM 619 O O . GLN A 1 80 ? 9.942 5.522 -8.948 1.00 94.81 80 GLN A O 1
ATOM 624 N N . TYR A 1 81 ? 10.639 4.044 -7.410 1.00 94.88 81 TYR A N 1
ATOM 625 C CA . TYR A 1 81 ? 11.899 3.737 -8.087 1.00 94.88 81 TYR A CA 1
ATOM 626 C C . TYR A 1 81 ? 11.687 3.242 -9.529 1.00 94.88 81 TYR A C 1
ATOM 628 O O . TYR A 1 81 ? 12.344 3.709 -10.463 1.00 94.88 81 TYR A O 1
ATOM 636 N N . ILE A 1 82 ? 10.738 2.322 -9.739 1.00 95.94 82 ILE A N 1
ATOM 637 C CA . ILE A 1 82 ? 10.419 1.810 -11.079 1.00 95.94 82 ILE A CA 1
ATOM 638 C C . ILE A 1 82 ? 9.855 2.928 -11.970 1.00 95.94 82 ILE A C 1
ATOM 640 O O . ILE A 1 82 ? 10.183 2.980 -13.155 1.00 95.94 82 ILE A O 1
ATOM 644 N N . ALA A 1 83 ? 9.016 3.815 -11.426 1.00 95.38 83 ALA A N 1
ATOM 645 C CA . ALA A 1 83 ? 8.439 4.944 -12.157 1.00 95.38 83 ALA A CA 1
ATOM 646 C C . ALA A 1 83 ? 9.506 5.952 -12.597 1.00 95.38 83 ALA A C 1
ATOM 648 O O . ALA A 1 83 ? 9.565 6.298 -13.777 1.00 95.38 83 ALA A O 1
ATOM 649 N N . GLU A 1 84 ? 10.385 6.356 -11.679 1.00 93.12 84 GLU A N 1
ATOM 650 C CA . GLU A 1 84 ? 11.511 7.256 -11.948 1.00 93.12 84 GLU A CA 1
ATOM 651 C C . GLU A 1 84 ? 12.446 6.653 -13.002 1.00 93.12 84 GLU A C 1
ATOM 653 O O . GLU A 1 84 ? 12.724 7.282 -14.021 1.00 93.12 84 GLU A O 1
ATOM 658 N N . THR A 1 85 ? 12.822 5.381 -12.837 1.00 92.06 85 THR A N 1
ATOM 659 C CA . THR A 1 85 ? 13.652 4.658 -13.812 1.00 92.06 85 THR A CA 1
ATOM 660 C C . THR A 1 85 ? 12.977 4.584 -15.182 1.00 92.06 85 THR A C 1
ATOM 662 O O . THR A 1 85 ? 13.634 4.724 -16.213 1.00 92.06 85 THR A O 1
ATOM 665 N N . ALA A 1 86 ? 11.664 4.349 -15.237 1.00 92.81 86 ALA A N 1
ATOM 666 C CA . ALA A 1 86 ? 10.939 4.329 -16.501 1.00 92.81 86 ALA A CA 1
ATOM 667 C C . ALA A 1 86 ? 10.961 5.712 -17.170 1.00 92.81 86 ALA A C 1
ATOM 669 O O . ALA A 1 86 ? 11.261 5.788 -18.360 1.00 92.81 86 ALA A O 1
ATOM 670 N N . LEU A 1 87 ? 10.689 6.789 -16.428 1.00 91.38 87 LEU A N 1
ATOM 671 C CA . LEU A 1 87 ? 10.726 8.168 -16.930 1.00 91.38 87 LEU A CA 1
ATOM 672 C C . LEU A 1 87 ? 12.107 8.562 -17.464 1.00 91.38 87 LEU A C 1
ATOM 674 O O . LEU A 1 87 ? 12.197 9.120 -18.555 1.00 91.38 87 LEU A O 1
ATOM 678 N N . GLU A 1 88 ? 13.181 8.237 -16.744 1.00 88.56 88 GLU A N 1
ATOM 679 C CA . GLU A 1 88 ? 14.557 8.521 -17.179 1.00 88.56 88 GLU A CA 1
ATOM 680 C C . GLU A 1 88 ? 14.931 7.798 -18.479 1.00 88.56 88 GLU A C 1
ATOM 682 O O . GLU A 1 88 ? 15.703 8.319 -19.284 1.00 88.56 88 GLU A O 1
ATOM 687 N N . ASN A 1 89 ? 14.358 6.614 -18.703 1.00 85.19 89 ASN A N 1
ATOM 688 C CA . ASN A 1 89 ? 14.578 5.808 -19.903 1.00 85.19 89 ASN A CA 1
ATOM 689 C C . ASN A 1 89 ? 13.565 6.090 -21.028 1.00 85.19 89 ASN A C 1
ATOM 691 O O . ASN A 1 89 ? 13.569 5.385 -22.038 1.00 85.19 89 ASN A O 1
ATOM 695 N N . ALA A 1 90 ? 12.685 7.085 -20.886 1.00 84.94 90 ALA A N 1
ATOM 696 C CA . ALA A 1 90 ? 11.732 7.438 -21.933 1.00 84.94 90 ALA A CA 1
ATOM 697 C C . ALA A 1 90 ? 12.452 8.079 -23.137 1.00 84.94 90 ALA A C 1
ATOM 699 O O . ALA A 1 90 ? 13.026 9.163 -23.044 1.00 84.94 90 ALA A O 1
ATOM 700 N N . GLU A 1 91 ? 12.395 7.432 -24.304 1.00 78.75 91 GLU A N 1
ATOM 701 C CA . GLU A 1 91 ? 13.074 7.907 -25.524 1.00 78.75 91 GLU A CA 1
ATOM 702 C C . GLU A 1 91 ? 12.249 8.922 -26.339 1.00 78.75 91 GLU A C 1
ATOM 704 O O . GLU A 1 91 ? 12.746 9.523 -27.293 1.00 78.75 91 GLU A O 1
ATOM 709 N N . THR A 1 92 ? 10.982 9.126 -25.976 1.00 76.38 92 THR A N 1
ATOM 710 C CA . THR A 1 92 ? 10.013 9.930 -26.741 1.00 76.38 92 THR A CA 1
ATOM 711 C C . THR A 1 92 ? 10.212 11.439 -26.571 1.00 76.38 92 THR A C 1
ATOM 713 O O . THR A 1 92 ? 9.776 12.229 -27.409 1.00 76.38 92 THR A O 1
ATOM 716 N N . GLY A 1 93 ? 10.891 11.860 -25.497 1.00 73.56 93 GLY A N 1
ATOM 717 C CA . GLY A 1 93 ? 11.057 13.267 -25.124 1.00 73.56 93 GLY A CA 1
ATOM 718 C C . GLY A 1 93 ? 9.805 13.910 -24.511 1.00 73.56 93 GLY A C 1
ATOM 719 O O . GLY A 1 93 ? 9.825 15.110 -24.232 1.00 73.56 93 GLY A O 1
ATOM 720 N N . TYR A 1 94 ? 8.740 13.133 -24.295 1.00 79.31 94 TYR A N 1
ATOM 721 C CA . TYR A 1 94 ? 7.545 13.541 -23.561 1.00 79.31 94 TYR A CA 1
ATOM 722 C C . TYR A 1 94 ? 7.582 13.008 -22.129 1.00 79.31 94 TYR A C 1
ATOM 724 O O . TYR A 1 94 ? 8.078 11.915 -21.868 1.00 79.31 94 TYR A O 1
ATOM 732 N N . GLU A 1 95 ? 7.033 13.788 -21.201 1.00 83.44 95 GLU A N 1
ATOM 733 C CA . GLU A 1 95 ? 6.873 13.379 -19.809 1.00 83.44 95 GLU A CA 1
ATOM 734 C C . GLU A 1 95 ? 5.564 12.600 -19.646 1.00 83.44 95 GLU A C 1
ATOM 736 O O . GLU A 1 95 ? 4.471 13.125 -19.881 1.00 83.44 95 GLU A O 1
ATOM 741 N N . THR A 1 96 ? 5.672 11.340 -19.228 1.00 88.38 96 THR A N 1
ATOM 742 C CA . THR A 1 96 ? 4.519 10.510 -18.871 1.00 88.38 96 THR A CA 1
ATOM 743 C C . THR A 1 96 ? 4.014 10.929 -17.493 1.00 88.38 96 THR A C 1
ATOM 745 O O . THR A 1 96 ? 4.346 10.307 -16.488 1.00 88.38 96 THR A O 1
ATOM 748 N N . GLU A 1 97 ? 3.212 11.999 -17.448 1.00 89.19 97 GLU A N 1
ATOM 749 C CA . GLU A 1 97 ? 2.678 12.613 -16.216 1.00 89.19 97 GLU A CA 1
ATOM 750 C C . GLU A 1 97 ? 2.166 11.599 -15.171 1.00 89.19 97 GLU A C 1
ATOM 752 O O . GLU A 1 97 ? 2.500 11.761 -14.001 1.00 89.19 97 GLU A O 1
ATOM 757 N N . PRO A 1 98 ? 1.441 10.513 -15.515 1.00 90.12 98 PRO A N 1
ATOM 758 C CA . PRO A 1 98 ? 1.015 9.545 -14.501 1.00 90.12 98 PRO A CA 1
ATOM 759 C C . PRO A 1 98 ? 2.159 8.912 -13.689 1.00 90.12 98 PRO A C 1
ATOM 761 O O . PRO A 1 98 ? 1.947 8.541 -12.538 1.00 90.12 98 PRO A O 1
ATOM 764 N N . LEU A 1 99 ? 3.360 8.784 -14.264 1.00 92.69 99 LEU A N 1
ATOM 765 C CA . LEU A 1 99 ? 4.531 8.213 -13.589 1.00 92.69 99 LEU A CA 1
ATOM 766 C C . LEU A 1 99 ? 5.250 9.214 -12.675 1.00 92.69 99 LEU A C 1
ATOM 768 O O . LEU A 1 99 ? 6.066 8.791 -11.864 1.00 92.69 99 LEU A O 1
ATOM 772 N N . THR A 1 100 ? 4.956 10.515 -12.768 1.00 91.25 100 THR A N 1
ATOM 773 C CA . THR A 1 100 ? 5.522 11.525 -11.851 1.00 91.25 100 THR A CA 1
ATOM 774 C C . THR A 1 100 ? 4.790 11.569 -10.507 1.00 91.25 100 THR A C 1
ATOM 776 O O . THR A 1 100 ? 5.215 12.276 -9.596 1.00 91.25 100 THR A O 1
ATOM 779 N N . ASP A 1 101 ? 3.700 10.804 -10.393 1.00 92.50 101 ASP A N 1
ATOM 780 C CA . ASP A 1 101 ? 2.858 10.637 -9.210 1.00 92.50 101 ASP A CA 1
ATOM 781 C C . ASP A 1 101 ? 2.481 11.952 -8.491 1.00 92.50 101 ASP A C 1
ATOM 783 O O . ASP A 1 101 ? 2.692 12.095 -7.283 1.00 92.50 101 ASP A O 1
ATOM 787 N N . PRO A 1 102 ? 1.897 12.938 -9.200 1.00 88.62 102 PRO A N 1
ATOM 788 C CA . PRO A 1 102 ? 1.638 14.266 -8.637 1.00 88.62 102 PRO A CA 1
ATOM 789 C C . PRO A 1 102 ? 0.685 14.243 -7.431 1.00 88.62 102 PRO A C 1
ATOM 791 O O . PRO A 1 102 ? 0.757 15.121 -6.569 1.00 88.62 102 PRO A O 1
ATOM 794 N N . ASP A 1 103 ? -0.193 13.239 -7.367 1.00 87.81 103 ASP A N 1
ATOM 795 C CA . ASP A 1 103 ? -1.195 13.072 -6.313 1.00 87.81 103 ASP A CA 1
ATOM 796 C C . ASP A 1 103 ? -0.792 12.039 -5.239 1.00 87.81 103 ASP A C 1
ATOM 798 O O . ASP A 1 103 ? -1.521 11.875 -4.256 1.00 87.81 103 ASP A O 1
ATOM 802 N N . GLY A 1 104 ? 0.343 11.342 -5.388 1.00 88.56 104 GLY A N 1
ATOM 803 C CA . GLY A 1 104 ? 0.776 10.288 -4.458 1.00 88.56 104 GLY A CA 1
ATOM 804 C C . GLY A 1 104 ? -0.117 9.039 -4.480 1.00 88.56 104 GLY A C 1
ATOM 805 O O . GLY A 1 104 ? -0.344 8.407 -3.445 1.00 88.56 104 GLY A O 1
ATOM 806 N N . LEU A 1 105 ? -0.720 8.729 -5.629 1.00 90.50 105 LEU A N 1
ATOM 807 C CA . LEU A 1 105 ? -1.690 7.644 -5.811 1.00 90.50 105 LEU A CA 1
ATOM 808 C C . LEU A 1 105 ? -1.150 6.489 -6.658 1.00 90.50 105 LEU A C 1
ATOM 810 O O . LEU A 1 105 ? -1.772 5.424 -6.678 1.00 90.50 105 LEU A O 1
ATOM 814 N N . LEU A 1 106 ? -0.006 6.657 -7.325 1.00 94.38 106 LEU A N 1
ATOM 815 C CA . LEU A 1 106 ? 0.539 5.686 -8.274 1.00 94.38 106 LEU A CA 1
ATOM 816 C C . LEU A 1 106 ? 0.702 4.302 -7.642 1.00 94.38 106 LEU A C 1
ATOM 818 O O . LEU A 1 106 ? 0.277 3.303 -8.218 1.00 94.38 106 LEU A O 1
ATOM 822 N N . CYS A 1 107 ? 1.243 4.233 -6.423 1.00 94.56 107 CYS A N 1
ATOM 823 C CA . CYS A 1 107 ? 1.394 2.972 -5.694 1.00 94.56 107 CYS A CA 1
ATOM 824 C C . CYS A 1 107 ? 0.048 2.255 -5.481 1.00 94.56 107 CYS A C 1
ATOM 826 O O . CYS A 1 107 ? -0.096 1.066 -5.788 1.00 94.56 107 CYS A O 1
ATOM 828 N N . ALA A 1 108 ? -0.959 2.988 -4.997 1.00 93.06 108 ALA A N 1
ATOM 829 C CA . ALA A 1 108 ? -2.274 2.432 -4.704 1.00 93.06 108 ALA A CA 1
ATOM 830 C C . ALA A 1 108 ? -2.993 1.964 -5.975 1.00 93.06 108 ALA A C 1
ATOM 832 O O . ALA A 1 108 ? -3.537 0.858 -5.994 1.00 93.06 108 ALA A O 1
ATOM 833 N N . GLU A 1 109 ? -2.973 2.768 -7.038 1.00 94.00 109 GLU A N 1
ATOM 834 C CA . GLU A 1 109 ? -3.631 2.436 -8.304 1.00 94.00 109 GLU A CA 1
ATOM 835 C C . GLU A 1 109 ? -2.936 1.276 -9.023 1.00 94.00 109 GLU A C 1
ATOM 837 O O . GLU A 1 109 ? -3.614 0.373 -9.520 1.00 94.00 109 GLU A O 1
ATOM 842 N N . THR A 1 110 ? -1.602 1.223 -9.012 1.00 96.38 110 THR A N 1
ATOM 843 C CA . THR A 1 110 ? -0.844 0.115 -9.607 1.00 96.38 110 THR A CA 1
ATOM 844 C C . THR A 1 110 ? -1.160 -1.201 -8.909 1.00 96.38 110 THR A C 1
ATOM 846 O O . THR A 1 110 ? -1.586 -2.154 -9.564 1.00 96.38 110 THR A O 1
ATOM 849 N N . LEU A 1 111 ? -1.046 -1.273 -7.579 1.00 96.50 111 LEU A N 1
ATOM 850 C CA . LEU A 1 111 ? -1.326 -2.521 -6.858 1.00 96.50 111 LEU A CA 1
ATOM 851 C C . LEU A 1 111 ? -2.803 -2.919 -6.913 1.00 96.50 111 LEU A C 1
ATOM 853 O O . LEU A 1 111 ? -3.110 -4.111 -7.013 1.00 96.50 111 LEU A O 1
ATOM 857 N N . ARG A 1 112 ? -3.725 -1.948 -6.903 1.00 94.25 112 ARG A N 1
ATOM 858 C CA . ARG A 1 112 ? -5.155 -2.211 -7.105 1.00 94.25 112 ARG A CA 1
ATOM 859 C C . ARG A 1 112 ? -5.410 -2.811 -8.485 1.00 94.25 112 ARG A C 1
ATOM 861 O O . ARG A 1 112 ? -6.070 -3.844 -8.566 1.00 94.25 112 ARG A O 1
ATOM 868 N N . THR A 1 113 ? -4.835 -2.229 -9.535 1.00 95.38 113 THR A N 1
ATOM 869 C CA . THR A 1 113 ? -4.973 -2.714 -10.916 1.00 95.38 113 THR A CA 1
ATOM 870 C C . THR A 1 113 ? -4.435 -4.135 -11.059 1.00 95.38 113 THR A C 1
ATOM 872 O O . THR A 1 113 ? -5.127 -5.005 -11.585 1.00 95.38 113 THR A O 1
ATOM 875 N N . LEU A 1 114 ? -3.242 -4.423 -10.526 1.00 96.56 114 LEU A N 1
ATOM 876 C CA . LEU A 1 114 ? -2.684 -5.780 -10.542 1.00 96.56 114 LEU A CA 1
ATOM 877 C C . LEU A 1 114 ? -3.596 -6.778 -9.810 1.00 96.56 114 LEU A C 1
ATOM 879 O O . LEU A 1 114 ? -3.858 -7.872 -10.316 1.00 96.56 114 LEU A O 1
ATOM 883 N N . ASN A 1 115 ? -4.134 -6.394 -8.651 1.00 95.06 115 ASN A N 1
ATOM 884 C CA . ASN A 1 115 ? -5.072 -7.225 -7.900 1.00 95.06 115 ASN A CA 1
ATOM 885 C C . ASN A 1 115 ? -6.383 -7.476 -8.672 1.00 95.06 115 ASN A C 1
ATOM 887 O O . ASN A 1 115 ? -6.887 -8.600 -8.688 1.00 95.06 115 ASN A O 1
ATOM 891 N N . GLU A 1 116 ? -6.916 -6.468 -9.364 1.00 94.94 116 GLU A N 1
ATOM 892 C CA . GLU A 1 116 ? -8.090 -6.597 -10.242 1.00 94.94 116 GLU A CA 1
ATOM 893 C C . GLU A 1 116 ? -7.822 -7.487 -11.465 1.00 94.94 116 GLU A C 1
ATOM 895 O O . GLU A 1 116 ? -8.714 -8.209 -11.914 1.00 94.94 116 GLU A O 1
ATOM 900 N N . MET A 1 117 ? -6.579 -7.517 -11.954 1.00 95.00 117 MET A N 1
ATOM 901 C CA . MET A 1 117 ? -6.116 -8.444 -12.994 1.00 95.00 117 MET A CA 1
ATOM 902 C C . MET A 1 117 ? -5.950 -9.891 -12.494 1.00 95.00 117 MET A C 1
ATOM 904 O O . MET A 1 117 ? -5.629 -10.782 -13.282 1.00 95.00 117 MET A O 1
ATOM 908 N N . GLY A 1 118 ? -6.185 -10.154 -11.205 1.00 95.62 118 GLY A N 1
ATOM 909 C CA . GLY A 1 118 ? -6.080 -11.481 -10.596 1.00 95.62 118 GLY A CA 1
ATOM 910 C C . GLY A 1 118 ? -4.682 -11.829 -10.081 1.00 95.62 118 GLY A C 1
ATOM 911 O O . GLY A 1 118 ? -4.437 -12.982 -9.721 1.00 95.62 118 GLY A O 1
ATOM 912 N N . ILE A 1 119 ? -3.767 -10.860 -10.023 1.00 96.25 119 ILE A N 1
ATOM 913 C CA . ILE A 1 119 ? -2.441 -11.049 -9.431 1.00 96.25 119 ILE A CA 1
ATOM 914 C C . ILE A 1 119 ? -2.576 -10.936 -7.916 1.00 96.25 119 ILE A C 1
ATOM 916 O O . ILE A 1 119 ? -3.071 -9.948 -7.385 1.00 96.25 119 ILE A O 1
ATOM 920 N N . THR A 1 120 ? -2.134 -11.965 -7.198 1.00 95.19 120 THR A N 1
ATOM 921 C CA . THR A 1 120 ? -2.181 -11.952 -5.734 1.00 95.19 120 THR A CA 1
ATOM 922 C C . THR A 1 120 ? -1.043 -11.096 -5.194 1.00 95.19 120 THR A C 1
ATOM 924 O O . THR A 1 120 ? 0.114 -11.481 -5.316 1.00 95.19 120 THR A O 1
ATOM 927 N N . ILE A 1 121 ? -1.369 -9.962 -4.575 1.00 95.81 121 ILE A N 1
ATOM 928 C CA . ILE A 1 121 ? -0.373 -9.107 -3.920 1.00 95.81 121 ILE A CA 1
ATOM 929 C C . ILE A 1 121 ? -0.013 -9.709 -2.554 1.00 95.81 121 ILE A C 1
ATOM 931 O O . ILE A 1 121 ? -0.915 -10.034 -1.770 1.00 95.81 121 ILE A O 1
ATOM 935 N N . PRO A 1 122 ? 1.280 -9.907 -2.246 1.00 94.31 122 PRO A N 1
ATOM 936 C CA . PRO A 1 122 ? 1.682 -10.553 -1.012 1.00 94.31 122 PRO A CA 1
ATOM 937 C C . PRO A 1 122 ? 1.507 -9.598 0.177 1.00 94.31 122 PRO A C 1
ATOM 939 O O . PRO A 1 122 ? 1.784 -8.401 0.099 1.00 94.31 122 PRO A O 1
ATOM 942 N N . LYS A 1 123 ? 1.040 -10.152 1.302 1.00 92.19 123 LYS A N 1
ATOM 943 C CA . LYS A 1 123 ? 0.903 -9.421 2.577 1.00 92.19 123 LYS A CA 1
ATOM 944 C C . LYS A 1 123 ? 2.219 -9.271 3.334 1.00 92.19 123 LYS A C 1
ATOM 946 O O . LYS A 1 123 ? 2.310 -8.497 4.280 1.00 92.19 123 LYS A O 1
ATOM 951 N N . GLU A 1 124 ? 3.203 -10.078 2.972 1.00 93.44 124 GLU A N 1
ATOM 952 C CA . GLU A 1 124 ? 4.579 -9.921 3.412 1.00 93.44 124 GLU A CA 1
ATOM 953 C C . GLU A 1 124 ? 5.361 -9.430 2.206 1.00 93.44 124 GLU A C 1
ATOM 955 O O . GLU A 1 124 ? 5.255 -10.005 1.123 1.00 93.44 124 GLU A O 1
ATOM 960 N N . PHE A 1 125 ? 6.064 -8.318 2.374 1.00 94.81 125 PHE A N 1
ATOM 961 C CA . PHE A 1 125 ? 6.806 -7.725 1.279 1.00 94.81 125 PHE A CA 1
ATOM 962 C C . PHE A 1 125 ? 7.937 -8.665 0.830 1.00 94.81 125 PHE A C 1
ATOM 964 O O . PHE A 1 125 ? 8.597 -9.248 1.697 1.00 94.81 125 PHE A O 1
ATOM 971 N N . PRO A 1 126 ? 8.146 -8.847 -0.488 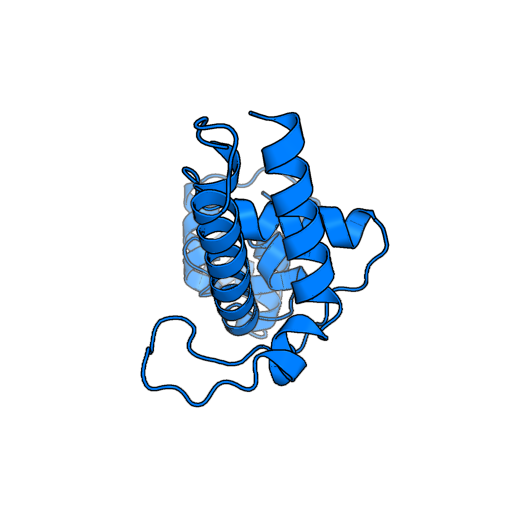1.00 94.44 126 PRO A N 1
ATOM 972 C CA . PRO A 1 126 ? 9.191 -9.729 -0.997 1.00 94.44 126 PRO A CA 1
ATOM 973 C C . PRO A 1 126 ? 10.564 -9.292 -0.491 1.00 94.44 126 PRO A C 1
ATOM 975 O O . PRO A 1 126 ? 10.962 -8.145 -0.686 1.00 94.44 126 PRO A O 1
ATOM 978 N N . THR A 1 127 ? 11.292 -10.200 0.156 1.00 92.31 127 THR A N 1
ATOM 979 C CA . THR A 1 127 ? 12.613 -9.899 0.726 1.00 92.31 127 THR A CA 1
ATOM 980 C C . THR A 1 127 ? 13.632 -9.533 -0.342 1.00 92.31 127 THR A C 1
ATOM 98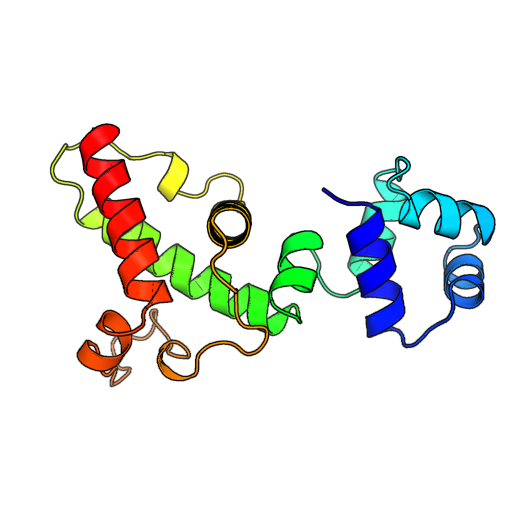2 O O . THR A 1 127 ? 14.547 -8.769 -0.072 1.00 92.31 127 THR A O 1
ATOM 985 N N . GLU A 1 128 ? 13.451 -10.043 -1.559 1.00 91.88 128 GLU A N 1
ATOM 986 C CA . GLU A 1 128 ? 14.291 -9.738 -2.716 1.00 91.88 128 GLU A CA 1
ATOM 987 C C . GLU A 1 128 ? 14.198 -8.267 -3.138 1.00 91.88 128 GLU A C 1
ATOM 989 O O . GLU A 1 128 ? 15.100 -7.765 -3.793 1.00 91.88 128 GLU A O 1
ATOM 994 N N . LEU A 1 129 ? 13.108 -7.582 -2.775 1.00 93.06 129 LEU A N 1
ATOM 995 C CA . LEU A 1 129 ? 12.876 -6.170 -3.082 1.00 93.06 129 LEU A CA 1
ATOM 996 C C . LEU A 1 129 ? 13.155 -5.251 -1.886 1.00 93.06 129 LEU A C 1
ATOM 998 O O . LEU A 1 129 ? 12.973 -4.040 -1.997 1.00 93.06 129 LEU A O 1
ATOM 1002 N N . ASP A 1 130 ? 13.514 -5.809 -0.724 1.00 91.81 130 ASP A N 1
ATOM 1003 C CA . ASP A 1 130 ? 13.719 -5.067 0.529 1.00 91.81 130 ASP A CA 1
ATOM 1004 C C . ASP A 1 130 ? 15.134 -4.488 0.586 1.00 91.81 130 ASP A C 1
ATOM 1006 O O . ASP A 1 130 ? 15.939 -4.840 1.447 1.00 91.81 130 ASP A O 1
ATOM 1010 N N . VAL A 1 131 ? 15.415 -3.631 -0.391 1.00 89.06 131 VAL A N 1
ATOM 1011 C CA . VAL A 1 131 ? 16.692 -2.956 -0.631 1.00 89.06 131 VAL A CA 1
ATOM 1012 C C . VAL A 1 131 ? 16.476 -1.438 -0.610 1.00 89.06 131 VAL A C 1
ATOM 1014 O O . VAL A 1 131 ? 15.372 -0.937 -0.866 1.00 89.06 131 VAL A O 1
ATOM 1017 N N . ASP A 1 132 ? 17.503 -0.687 -0.250 1.00 87.94 132 ASP A N 1
ATOM 1018 C CA . ASP A 1 132 ? 17.543 0.770 -0.287 1.00 87.94 132 ASP A CA 1
ATOM 1019 C C . ASP A 1 132 ? 17.979 1.309 -1.660 1.00 87.94 132 ASP A C 1
ATOM 1021 O O . ASP A 1 132 ? 19.111 1.733 -1.875 1.00 87.94 132 ASP A O 1
ATOM 1025 N N . PHE A 1 133 ? 17.013 1.430 -2.574 1.00 85.75 133 PHE A N 1
ATOM 1026 C CA . PHE A 1 133 ? 17.206 2.029 -3.904 1.00 85.75 133 PHE A CA 1
ATOM 1027 C C . PHE A 1 133 ? 17.806 3.450 -3.913 1.00 85.75 133 PHE A C 1
ATOM 1029 O O . PHE A 1 133 ? 18.174 3.944 -4.979 1.00 85.75 133 PHE A O 1
ATOM 1036 N N . SER A 1 134 ? 17.871 4.135 -2.766 1.00 83.06 134 SER A N 1
ATOM 1037 C CA . SER A 1 134 ? 18.468 5.467 -2.650 1.00 83.06 134 SER A CA 1
ATOM 1038 C C . SER A 1 134 ? 19.946 5.457 -2.252 1.00 83.06 134 SER A C 1
ATOM 1040 O O . SER A 1 134 ? 20.608 6.491 -2.386 1.00 83.06 134 SER A O 1
ATOM 1042 N N . ASP A 1 135 ? 20.466 4.324 -1.774 1.00 86.44 135 ASP A N 1
ATOM 1043 C CA . ASP A 1 135 ? 21.854 4.178 -1.350 1.00 86.44 135 ASP A CA 1
ATOM 1044 C C . ASP A 1 135 ? 22.728 3.694 -2.525 1.00 86.44 135 ASP A C 1
ATOM 1046 O O . ASP A 1 135 ? 22.641 2.536 -2.936 1.00 86.44 135 ASP A O 1
ATOM 1050 N N . PRO A 1 136 ? 23.601 4.552 -3.087 1.00 75.69 136 PRO A N 1
ATOM 1051 C CA . PRO A 1 136 ? 24.478 4.163 -4.189 1.00 75.69 136 PRO A CA 1
ATOM 1052 C C . PRO A 1 136 ? 25.568 3.163 -3.772 1.00 75.69 136 PRO A C 1
ATOM 1054 O O . PRO A 1 136 ? 26.217 2.592 -4.650 1.00 75.69 136 PRO A O 1
ATOM 1057 N N . ASP A 1 137 ? 25.806 2.991 -2.467 1.00 81.19 137 ASP A N 1
ATOM 1058 C CA . ASP A 1 137 ? 26.793 2.065 -1.908 1.00 81.19 137 ASP A CA 1
ATOM 1059 C C . ASP A 1 137 ? 26.166 0.718 -1.494 1.00 81.19 137 ASP A C 1
ATOM 1061 O O . ASP A 1 137 ? 26.886 -0.178 -1.037 1.00 81.19 137 ASP A O 1
ATOM 1065 N N . GLU A 1 138 ? 24.847 0.544 -1.646 1.00 82.81 138 GLU A N 1
ATOM 1066 C CA . GLU A 1 138 ? 24.189 -0.728 -1.363 1.00 82.81 138 GLU A CA 1
ATOM 1067 C C . GLU A 1 138 ? 24.576 -1.786 -2.407 1.00 82.81 138 GLU A C 1
ATOM 1069 O O . GLU A 1 138 ? 24.403 -1.612 -3.615 1.00 82.81 138 GLU A O 1
ATOM 1074 N N . ASP A 1 139 ? 25.110 -2.914 -1.930 1.00 83.31 139 ASP A N 1
ATOM 1075 C CA . ASP A 1 139 ? 25.476 -4.060 -2.768 1.00 83.31 139 ASP A CA 1
ATOM 1076 C C . ASP A 1 139 ? 24.211 -4.840 -3.158 1.00 83.31 139 ASP A C 1
ATOM 1078 O O . ASP A 1 139 ? 23.847 -5.844 -2.538 1.00 83.31 139 ASP A O 1
ATOM 1082 N N . MET A 1 140 ? 23.488 -4.299 -4.141 1.00 86.31 140 MET A N 1
ATOM 1083 C CA . MET A 1 140 ? 22.221 -4.828 -4.632 1.00 86.31 140 MET A CA 1
ATOM 1084 C C . MET A 1 140 ? 22.444 -5.898 -5.706 1.00 86.31 140 MET A C 1
ATOM 1086 O O . MET A 1 140 ? 23.077 -5.657 -6.736 1.00 86.31 140 MET A O 1
ATOM 1090 N N . ASP A 1 141 ? 21.857 -7.076 -5.495 1.00 90.44 141 ASP A N 1
ATOM 1091 C CA . ASP A 1 141 ? 21.784 -8.123 -6.515 1.00 90.44 141 ASP A CA 1
ATOM 1092 C C . ASP A 1 141 ? 20.692 -7.768 -7.540 1.00 90.44 141 ASP A C 1
ATOM 1094 O O . ASP A 1 141 ? 19.523 -8.137 -7.397 1.00 90.44 141 ASP A O 1
ATOM 1098 N N . TRP A 1 142 ? 21.075 -6.989 -8.555 1.00 89.19 142 TRP A N 1
ATOM 1099 C CA . TRP A 1 142 ? 20.167 -6.532 -9.611 1.00 89.19 142 TRP A CA 1
ATOM 1100 C C . TRP A 1 142 ? 19.517 -7.679 -10.381 1.00 89.19 142 TRP A C 1
ATOM 1102 O O . TRP A 1 142 ? 18.352 -7.555 -10.747 1.00 89.19 142 TRP A O 1
ATOM 1112 N N . ASP A 1 143 ? 20.218 -8.800 -10.573 1.00 91.19 143 ASP A N 1
ATOM 1113 C CA . ASP A 1 143 ? 19.645 -9.968 -11.246 1.00 91.19 143 ASP A CA 1
ATOM 1114 C C . ASP A 1 143 ? 18.463 -10.506 -10.423 1.00 91.19 143 ASP A C 1
ATOM 1116 O O . ASP A 1 143 ? 17.380 -10.747 -10.956 1.00 91.19 143 ASP A O 1
ATOM 1120 N N . MET A 1 144 ? 18.618 -10.604 -9.098 1.00 92.44 144 MET A N 1
ATOM 1121 C CA . MET A 1 144 ? 17.542 -11.035 -8.199 1.00 92.44 144 MET A CA 1
ATOM 1122 C C . MET A 1 144 ? 16.351 -10.060 -8.185 1.00 92.44 144 MET A C 1
ATOM 1124 O O . MET A 1 144 ? 15.194 -10.493 -8.163 1.00 92.44 144 MET A O 1
ATOM 1128 N N . VAL A 1 145 ? 16.614 -8.749 -8.199 1.00 93.12 145 VAL A N 1
ATOM 1129 C CA . VAL A 1 145 ? 15.566 -7.713 -8.234 1.00 93.12 145 VAL A CA 1
ATOM 1130 C C . VAL A 1 145 ? 14.809 -7.753 -9.563 1.00 93.12 145 VAL A C 1
ATOM 1132 O O . VAL A 1 145 ? 13.576 -7.765 -9.570 1.00 93.12 145 VAL A O 1
ATOM 1135 N N . GLU A 1 146 ? 15.519 -7.819 -10.689 1.00 90.88 146 GLU A N 1
ATOM 1136 C CA . GLU A 1 146 ? 14.924 -7.849 -12.026 1.00 90.88 146 GLU A CA 1
ATOM 1137 C C . GLU A 1 146 ? 14.177 -9.158 -12.314 1.00 90.88 146 GLU A C 1
ATOM 1139 O O . GLU A 1 146 ? 13.159 -9.137 -13.007 1.00 90.88 146 GLU A O 1
ATOM 1144 N N . GLU A 1 147 ? 14.616 -10.290 -11.757 1.00 93.81 147 GLU A N 1
ATOM 1145 C CA . GLU A 1 147 ? 13.909 -11.573 -11.862 1.00 93.81 147 GLU A CA 1
ATOM 1146 C C . GLU A 1 147 ? 12.645 -11.637 -10.989 1.00 93.81 147 GLU A C 1
ATOM 1148 O O . GLU A 1 147 ? 11.789 -12.507 -11.196 1.00 93.81 147 GLU A O 1
ATOM 1153 N N . ASN A 1 148 ? 12.467 -10.710 -10.038 1.00 96.12 148 ASN A N 1
ATOM 1154 C CA . ASN A 1 148 ? 11.266 -10.674 -9.215 1.00 96.12 148 ASN A CA 1
ATOM 1155 C C . ASN A 1 148 ? 10.016 -10.434 -10.091 1.00 96.12 148 ASN A C 1
ATOM 1157 O O . ASN A 1 148 ? 9.952 -9.466 -10.860 1.00 96.12 148 ASN A O 1
ATOM 1161 N N . PRO A 1 149 ? 8.966 -11.270 -9.970 1.00 95.69 149 PRO A N 1
ATOM 1162 C CA . PRO A 1 149 ? 7.813 -11.213 -10.866 1.00 95.69 149 PRO A CA 1
ATOM 1163 C C . PRO A 1 149 ? 6.999 -9.921 -10.738 1.00 95.69 149 PRO A C 1
ATOM 1165 O O . PRO A 1 149 ? 6.367 -9.508 -11.706 1.00 95.69 149 PRO A O 1
ATOM 1168 N N . TYR A 1 150 ? 6.992 -9.274 -9.569 1.00 96.94 150 TYR A N 1
ATOM 1169 C CA . TYR A 1 150 ? 6.274 -8.012 -9.381 1.00 96.94 150 TYR A CA 1
ATOM 1170 C C . TYR A 1 150 ? 7.064 -6.845 -9.964 1.00 96.94 150 TYR A C 1
ATOM 1172 O O . TYR A 1 150 ? 6.502 -6.044 -10.708 1.00 96.94 150 TYR A O 1
ATOM 1180 N N . PHE A 1 151 ? 8.366 -6.782 -9.670 1.00 96.75 151 PHE A N 1
ATOM 1181 C CA . PHE A 1 151 ? 9.249 -5.739 -10.187 1.00 96.75 151 PHE A CA 1
ATOM 1182 C C . PHE A 1 151 ? 9.293 -5.764 -11.716 1.00 96.75 151 PHE A C 1
ATOM 1184 O O . PHE A 1 151 ? 8.993 -4.762 -12.366 1.00 96.75 151 PHE A O 1
ATOM 1191 N N . SER A 1 152 ? 9.578 -6.933 -12.297 1.00 96.50 152 SER A N 1
ATOM 1192 C CA . SER A 1 152 ? 9.635 -7.115 -13.751 1.00 96.50 152 SER A CA 1
ATOM 1193 C C . SER A 1 152 ? 8.323 -6.750 -14.438 1.00 96.50 152 SER A C 1
ATOM 1195 O O . SER A 1 152 ? 8.342 -6.074 -15.467 1.00 96.50 152 SER A O 1
ATOM 1197 N N . LEU A 1 153 ? 7.181 -7.159 -13.880 1.00 97.19 153 LEU A N 1
ATOM 1198 C CA . LEU A 1 153 ? 5.874 -6.862 -14.455 1.00 97.19 153 LEU A CA 1
ATOM 1199 C C . LEU A 1 153 ? 5.548 -5.366 -14.398 1.00 97.19 153 LEU A C 1
ATOM 1201 O O . LEU A 1 153 ? 5.147 -4.802 -15.413 1.00 97.19 153 LEU A O 1
ATOM 1205 N N . ILE A 1 154 ? 5.725 -4.718 -13.244 1.00 97.56 154 ILE A N 1
ATOM 1206 C CA . ILE A 1 154 ? 5.451 -3.279 -13.090 1.00 97.56 154 ILE A CA 1
ATOM 1207 C C . ILE A 1 154 ? 6.377 -2.470 -14.005 1.00 97.56 154 ILE A C 1
ATOM 1209 O O . ILE A 1 154 ? 5.908 -1.589 -14.722 1.00 97.56 154 ILE A O 1
ATOM 1213 N N . SER A 1 155 ? 7.663 -2.828 -14.061 1.00 96.25 155 SER A N 1
ATOM 1214 C CA . SER A 1 155 ? 8.643 -2.202 -14.957 1.00 96.25 155 SER A CA 1
ATOM 1215 C C . SER A 1 155 ? 8.233 -2.320 -16.426 1.00 96.25 155 SER A C 1
ATOM 1217 O O . SER A 1 155 ? 8.246 -1.330 -17.158 1.00 96.25 155 SER A O 1
ATOM 1219 N N . GLN A 1 156 ? 7.770 -3.497 -16.861 1.00 95.50 156 GLN A N 1
ATOM 1220 C CA . GLN A 1 156 ? 7.247 -3.691 -18.218 1.00 95.50 156 GLN A CA 1
ATOM 1221 C C . GLN A 1 156 ? 5.998 -2.847 -18.495 1.00 95.50 156 GLN A C 1
ATOM 1223 O O . GLN A 1 156 ? 5.897 -2.265 -19.573 1.00 95.50 156 GLN A O 1
ATOM 1228 N N . ILE A 1 157 ? 5.065 -2.753 -17.542 1.00 95.25 157 ILE A N 1
ATOM 1229 C CA . ILE A 1 157 ? 3.856 -1.925 -17.675 1.00 95.25 157 ILE A CA 1
ATOM 1230 C C . ILE A 1 157 ? 4.239 -0.449 -17.830 1.00 95.25 157 ILE A C 1
ATOM 1232 O O . ILE A 1 157 ? 3.734 0.211 -18.735 1.00 95.25 157 ILE A O 1
ATOM 1236 N N . TYR A 1 158 ? 5.142 0.072 -16.999 1.00 95.38 158 TYR A N 1
ATOM 1237 C CA . TYR A 1 158 ? 5.524 1.488 -17.040 1.00 95.38 158 TYR A CA 1
ATOM 1238 C C . TYR A 1 158 ? 6.331 1.841 -18.291 1.00 95.38 158 TYR A C 1
ATOM 1240 O O . TYR A 1 158 ? 6.082 2.876 -18.905 1.00 95.38 158 TYR A O 1
ATOM 1248 N N . ARG A 1 159 ? 7.229 0.954 -18.738 1.00 92.31 159 ARG A N 1
ATOM 1249 C CA . ARG A 1 159 ? 7.917 1.110 -20.031 1.00 92.31 159 ARG A CA 1
ATOM 1250 C C . ARG A 1 159 ? 6.925 1.126 -21.193 1.00 92.31 159 ARG A C 1
ATOM 1252 O O . ARG A 1 159 ? 6.962 2.037 -22.010 1.00 92.31 159 ARG A O 1
ATOM 1259 N N . ALA A 1 160 ? 5.983 0.181 -21.220 1.00 92.00 160 ALA A N 1
ATOM 1260 C CA . ALA A 1 160 ? 4.943 0.153 -22.245 1.00 92.00 160 ALA A CA 1
ATOM 1261 C C . ALA A 1 160 ? 4.046 1.403 -22.205 1.00 92.00 160 ALA A C 1
ATOM 1263 O O . ALA A 1 160 ? 3.571 1.848 -23.247 1.00 92.00 160 ALA A O 1
ATOM 1264 N N . LEU A 1 161 ? 3.813 1.982 -21.022 1.00 90.25 161 LEU A N 1
ATOM 1265 C CA . LEU A 1 161 ? 3.078 3.237 -20.891 1.00 90.25 161 LEU A CA 1
ATOM 1266 C C . LEU A 1 161 ? 3.838 4.402 -21.540 1.00 90.25 161 LEU A C 1
ATOM 1268 O O . LEU A 1 161 ? 3.220 5.160 -22.284 1.00 90.25 161 LEU A O 1
ATOM 1272 N N . ASN A 1 162 ? 5.154 4.513 -21.332 1.00 88.25 162 ASN A N 1
ATOM 1273 C CA . ASN A 1 162 ? 5.981 5.533 -21.991 1.00 88.25 162 ASN A CA 1
ATOM 1274 C C . ASN A 1 162 ? 5.917 5.445 -23.518 1.00 88.25 162 ASN A C 1
ATOM 1276 O O . ASN A 1 162 ? 5.779 6.472 -24.178 1.00 88.25 162 ASN A O 1
ATOM 1280 N N . ASP A 1 163 ? 5.953 4.228 -24.066 1.00 84.69 163 ASP A N 1
ATOM 1281 C CA . ASP A 1 163 ? 5.899 3.987 -25.514 1.00 84.69 163 ASP A CA 1
ATOM 1282 C C . ASP A 1 163 ? 4.556 4.388 -26.152 1.00 84.69 163 ASP A C 1
ATOM 1284 O O . ASP A 1 163 ? 4.470 4.563 -27.368 1.00 84.69 163 ASP A O 1
ATOM 1288 N N . VAL A 1 164 ? 3.487 4.480 -25.354 1.00 84.00 164 VAL A N 1
ATOM 1289 C CA . VAL A 1 164 ? 2.136 4.843 -25.817 1.00 84.00 164 VAL A CA 1
ATOM 1290 C C . VAL A 1 164 ? 1.808 6.310 -25.536 1.00 84.00 164 VAL A C 1
ATOM 1292 O O . VAL A 1 164 ? 1.026 6.907 -26.278 1.00 84.00 164 VAL A O 1
ATOM 1295 N N . TYR A 1 165 ? 2.336 6.872 -24.447 1.00 74.44 165 TYR A N 1
ATOM 1296 C CA . TYR A 1 165 ? 2.045 8.240 -24.018 1.00 74.44 165 TYR A CA 1
ATOM 1297 C C . TYR A 1 165 ? 2.867 9.285 -24.783 1.00 74.44 165 TYR A C 1
ATOM 1299 O O . TYR A 1 165 ? 2.374 10.394 -25.005 1.00 74.44 165 TYR A O 1
ATOM 1307 N N . GLY A 1 166 ? 4.103 8.938 -25.163 1.00 59.69 166 GLY A N 1
ATOM 1308 C CA . GLY A 1 166 ? 5.018 9.807 -25.906 1.00 59.69 166 GLY A CA 1
ATOM 1309 C C . GLY A 1 166 ? 5.068 9.582 -27.412 1.00 59.69 166 GLY A C 1
ATOM 1310 O O . GLY A 1 166 ? 4.485 8.601 -27.917 1.00 59.69 166 GLY A O 1
#

Organism: Serratia marcescens (NCBI:txid615)

Sequence (166 aa):
MSSQALVELVLKNLDCSQKALAERLGISPAQVSKWKKGEYMSDDMEKKMRELSGINTLDPDLVLLVGSSEQAMKWEKVIQYIAETALENAETGYETEPLTDPDGLLCAETLRTLNEMGITIPKEFPTELDVDFSDPDEDMDWDMVEENPYFSLISQIYRALNDVYG

Secondary structure (DSSP, 8-state):
--HHHHHHHHHHHTT--HHHHHHHHTS-HHHHHHHTTT----HHHHHHHHHHHT-TTS-HHHHHHHSSHHHHHHHHHHHHHHHHHHHHT-SSSS--GGGG-TTS-HHHHHHHHHHHTT----SS--GGG-S-TT-TT----HHHHHHSHHHHHHHHHHHHHHHHH-